Protein AF-A0A0Q9PXC6-F1 (afdb_monomer_lite)

Secondary structure (DSSP, 8-state):
-EEEEEEETTEEEEEEE-GGGGGGHHHHHHHHHHHTTSHHHHHHHHTEEEEEE-SSEEEEEETTS-EEEEE--

Sequence (73 aa):
MLHTKVIIEEKEVLIFFESIYQEYSFRAVEAITKHLSNAQIREVFDNLGLVHATNSEVTLFSLNGEMETIPMY

Radius of gyration: 10.96 Å; chains: 1; bounding box: 29×21×24 Å

pLDDT: mean 94.83, std 3.07, range [77.75, 98.12]

Structure (mmCIF, N/CA/C/O backbone):
data_AF-A0A0Q9PXC6-F1
#
_entry.id   AF-A0A0Q9PXC6-F1
#
loop_
_atom_site.group_PDB
_atom_site.id
_atom_site.type_symbol
_atom_site.label_atom_id
_atom_site.label_alt_id
_atom_site.label_comp_id
_atom_site.label_asym_id
_atom_site.label_entity_id
_atom_site.label_seq_id
_atom_site.pdbx_PDB_ins_code
_atom_site.Cartn_x
_atom_site.Cartn_y
_atom_site.Cartn_z
_atom_site.occupancy
_atom_site.B_iso_or_equiv
_atom_site.auth_seq_id
_atom_site.auth_comp_id
_atom_site.auth_asym_id
_atom_site.auth_atom_id
_atom_site.pdbx_PDB_model_num
ATOM 1 N N . MET A 1 1 ? 13.569 -8.650 -3.887 1.00 85.69 1 MET A N 1
ATOM 2 C CA . MET A 1 1 ? 12.672 -7.855 -3.025 1.00 85.69 1 MET A CA 1
ATOM 3 C C . MET A 1 1 ? 13.429 -7.058 -1.962 1.00 85.69 1 MET A C 1
ATOM 5 O O . MET A 1 1 ? 14.134 -7.626 -1.132 1.00 85.69 1 MET A O 1
ATOM 9 N N . LEU A 1 2 ? 13.302 -5.734 -2.034 1.00 94.69 2 LEU A N 1
ATOM 10 C CA . LEU A 1 2 ? 13.774 -4.735 -1.075 1.00 94.69 2 LEU A CA 1
ATOM 11 C C . LEU A 1 2 ? 12.562 -4.058 -0.422 1.00 94.69 2 LEU A C 1
ATOM 13 O O . LEU A 1 2 ? 11.428 -4.251 -0.865 1.00 94.69 2 LEU A O 1
ATOM 17 N N . HIS A 1 3 ? 12.801 -3.254 0.611 1.00 95.25 3 HIS A N 1
ATOM 18 C CA . HIS A 1 3 ? 11.787 -2.351 1.138 1.00 95.25 3 HIS A CA 1
ATOM 19 C C . HIS A 1 3 ? 12.383 -0.991 1.486 1.00 95.25 3 HIS A C 1
ATOM 21 O O . HIS A 1 3 ? 13.579 -0.871 1.755 1.00 95.25 3 HIS A O 1
ATOM 27 N N . THR A 1 4 ? 11.524 0.022 1.520 1.00 95.06 4 THR A N 1
ATOM 28 C CA . THR A 1 4 ? 11.818 1.305 2.155 1.00 95.06 4 THR A CA 1
ATOM 29 C C . THR A 1 4 ? 10.750 1.630 3.185 1.00 95.06 4 THR A C 1
ATOM 31 O O . THR A 1 4 ? 9.606 1.182 3.082 1.00 95.06 4 THR A O 1
ATOM 34 N N . LYS A 1 5 ? 11.142 2.411 4.185 1.00 95.31 5 LYS A N 1
ATOM 35 C CA . LYS A 1 5 ? 10.265 2.897 5.242 1.00 95.31 5 LYS A CA 1
ATOM 36 C C . LYS A 1 5 ? 9.933 4.358 4.972 1.00 95.31 5 LYS A C 1
ATOM 38 O O . LYS A 1 5 ? 10.835 5.165 4.761 1.00 95.31 5 LYS A O 1
ATOM 43 N N . VAL A 1 6 ? 8.649 4.686 5.002 1.00 94.44 6 VAL A N 1
ATOM 44 C CA . VAL A 1 6 ? 8.131 6.041 4.775 1.0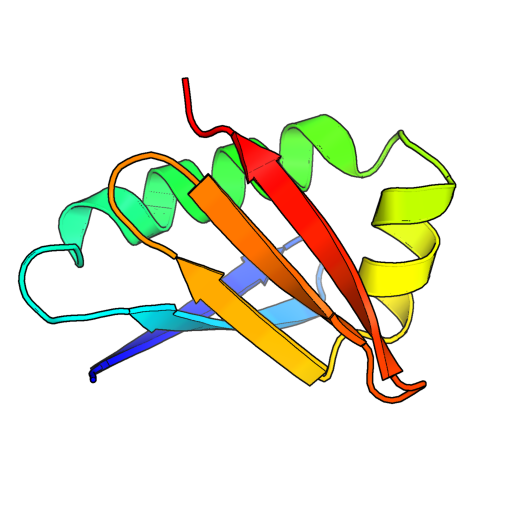0 94.44 6 VAL A CA 1
ATOM 45 C C . VAL A 1 6 ? 7.052 6.371 5.796 1.00 94.44 6 VAL A C 1
ATOM 47 O O . VAL A 1 6 ? 6.497 5.478 6.432 1.00 94.44 6 VAL A O 1
ATOM 50 N N . ILE A 1 7 ? 6.758 7.659 5.951 1.00 93.81 7 ILE A N 1
ATOM 51 C CA . ILE A 1 7 ? 5.640 8.140 6.764 1.00 93.81 7 ILE A CA 1
ATOM 52 C C . ILE A 1 7 ? 4.568 8.674 5.811 1.00 93.81 7 ILE A C 1
ATOM 54 O O . ILE A 1 7 ? 4.865 9.542 4.990 1.00 93.81 7 ILE A O 1
ATOM 58 N N . ILE A 1 8 ? 3.342 8.161 5.920 1.00 93.94 8 ILE A N 1
ATOM 59 C CA . ILE A 1 8 ? 2.160 8.620 5.173 1.00 93.94 8 ILE A CA 1
ATOM 60 C C . ILE A 1 8 ? 1.064 8.917 6.197 1.00 93.94 8 ILE A C 1
ATOM 62 O O . ILE A 1 8 ? 0.704 8.023 6.954 1.00 93.94 8 ILE A O 1
ATOM 66 N N . GLU A 1 9 ? 0.565 10.158 6.250 1.00 90.69 9 GLU A N 1
ATOM 67 C CA . GLU A 1 9 ? -0.409 10.615 7.266 1.00 90.69 9 GLU A CA 1
ATOM 68 C C . GLU A 1 9 ? -0.054 10.156 8.694 1.00 90.69 9 GLU A C 1
ATOM 70 O O . GLU A 1 9 ? -0.864 9.559 9.393 1.00 90.69 9 GLU A O 1
ATOM 75 N N . GLU A 1 10 ? 1.198 10.385 9.109 1.00 90.31 10 GLU A N 1
ATOM 76 C CA . GLU A 1 10 ? 1.726 10.009 10.438 1.00 90.31 10 GLU A CA 1
ATOM 77 C C . GLU A 1 10 ? 1.857 8.492 10.693 1.00 90.31 10 GLU A C 1
ATOM 79 O O . GLU A 1 10 ? 2.427 8.084 11.706 1.00 90.31 10 GLU A O 1
ATOM 84 N N . LYS A 1 11 ? 1.427 7.641 9.753 1.00 92.38 11 LYS A N 1
ATOM 85 C CA . LYS A 1 11 ? 1.597 6.185 9.805 1.00 92.38 11 LYS A CA 1
ATOM 86 C C . LYS A 1 11 ? 2.933 5.773 9.194 1.00 92.38 11 LYS A C 1
ATOM 88 O O . LYS A 1 11 ? 3.275 6.173 8.082 1.00 92.38 11 LYS A O 1
ATOM 93 N N . GLU A 1 12 ? 3.682 4.931 9.905 1.00 94.81 12 GLU A N 1
ATOM 94 C CA . GLU A 1 12 ? 4.867 4.269 9.354 1.00 94.81 12 GLU A CA 1
ATOM 95 C C . GLU A 1 12 ? 4.435 3.158 8.382 1.00 94.81 12 GLU A C 1
ATOM 97 O O . GLU A 1 12 ? 3.682 2.255 8.746 1.00 94.81 12 GLU A O 1
ATOM 102 N N . VAL A 1 13 ? 4.915 3.230 7.141 1.00 95.44 13 VAL A N 1
ATOM 103 C CA . VAL A 1 13 ? 4.555 2.319 6.051 1.00 95.44 13 VAL A CA 1
ATOM 104 C C . VAL A 1 13 ? 5.817 1.691 5.468 1.00 95.44 13 VAL A C 1
ATOM 106 O O . VAL A 1 13 ? 6.783 2.385 5.139 1.00 95.44 13 VAL A O 1
ATOM 109 N N . LEU A 1 14 ? 5.797 0.366 5.315 1.00 94.94 14 LEU A N 1
ATOM 110 C CA . LEU A 1 14 ? 6.827 -0.386 4.603 1.00 94.94 14 LEU A CA 1
ATOM 111 C C . LEU A 1 14 ? 6.363 -0.646 3.170 1.00 94.94 14 LEU A C 1
ATOM 113 O O . LEU A 1 14 ? 5.382 -1.357 2.952 1.00 94.94 14 LEU A O 1
ATOM 117 N N . ILE A 1 15 ? 7.084 -0.079 2.204 1.00 96.25 15 ILE A N 1
ATOM 118 C CA . ILE A 1 15 ? 6.834 -0.295 0.777 1.00 96.25 15 ILE A CA 1
ATOM 119 C C . ILE A 1 15 ? 7.845 -1.312 0.269 1.00 96.25 15 ILE A C 1
ATOM 121 O O . ILE A 1 15 ? 9.048 -1.052 0.300 1.00 96.25 15 ILE A O 1
ATOM 125 N N . PHE A 1 16 ? 7.349 -2.449 -0.206 1.00 96.62 16 PHE A N 1
ATOM 126 C CA . PHE A 1 16 ? 8.127 -3.530 -0.796 1.00 96.62 16 PHE A CA 1
ATOM 127 C C . PHE A 1 16 ? 8.164 -3.394 -2.318 1.00 96.62 16 PHE A C 1
ATOM 129 O O . PHE A 1 16 ? 7.167 -3.034 -2.941 1.00 96.62 16 PHE A O 1
ATOM 136 N N . PHE A 1 17 ? 9.310 -3.690 -2.921 1.00 95.94 17 PHE A N 1
ATOM 137 C CA . PHE A 1 17 ? 9.507 -3.597 -4.368 1.00 95.94 17 PHE A CA 1
ATOM 138 C C . PHE A 1 17 ? 10.714 -4.423 -4.824 1.00 95.94 17 PHE A C 1
ATOM 140 O O . PHE A 1 17 ? 11.587 -4.789 -4.030 1.00 95.94 17 PHE A O 1
ATOM 147 N N . GLU A 1 18 ? 10.805 -4.710 -6.122 1.00 95.31 18 GLU A N 1
ATOM 148 C CA . GLU A 1 18 ? 12.050 -5.207 -6.715 1.00 95.31 18 GLU A CA 1
ATOM 149 C C . GLU A 1 18 ? 13.082 -4.087 -6.870 1.00 95.31 18 GLU A C 1
ATOM 151 O O . GLU A 1 18 ? 12.723 -2.924 -7.020 1.00 95.31 18 GLU A O 1
ATOM 156 N N . SER A 1 19 ? 14.378 -4.421 -6.842 1.00 93.00 19 SER A N 1
ATOM 157 C CA . SER A 1 19 ? 15.461 -3.419 -6.852 1.00 93.00 19 SER A CA 1
ATOM 158 C C . SER A 1 19 ? 15.389 -2.454 -8.037 1.00 93.00 19 SER A C 1
ATOM 160 O O . SER A 1 19 ? 15.696 -1.274 -7.887 1.00 93.00 19 SER A O 1
ATOM 162 N N . ILE A 1 20 ? 14.907 -2.935 -9.185 1.00 94.25 20 ILE A N 1
ATOM 163 C CA . ILE A 1 20 ? 14.673 -2.137 -10.395 1.00 94.25 20 ILE A CA 1
ATOM 164 C C . ILE A 1 20 ? 13.632 -1.021 -10.204 1.00 94.25 20 ILE A C 1
ATOM 166 O O . ILE A 1 20 ? 13.612 -0.079 -10.987 1.00 94.25 20 ILE A O 1
ATOM 170 N N . TYR A 1 21 ? 12.789 -1.103 -9.171 1.00 94.06 21 TYR A N 1
ATOM 171 C CA . TYR A 1 21 ? 11.716 -0.148 -8.897 1.00 94.06 21 TYR A CA 1
ATOM 172 C C . TYR A 1 21 ? 12.004 0.789 -7.718 1.00 94.06 21 TYR A C 1
ATOM 174 O O . TYR A 1 21 ? 11.123 1.535 -7.297 1.00 94.06 21 TYR A O 1
ATOM 182 N N . GLN A 1 22 ? 13.226 0.800 -7.181 1.00 89.50 22 GLN A N 1
ATOM 183 C CA . GLN A 1 22 ? 13.569 1.618 -6.013 1.00 89.50 22 GLN A CA 1
ATOM 184 C C . GLN A 1 22 ? 13.237 3.112 -6.197 1.00 89.50 22 GLN A C 1
ATOM 186 O O . GLN A 1 22 ? 12.733 3.754 -5.272 1.00 89.50 22 GLN A O 1
ATOM 191 N N . GLU A 1 23 ? 13.462 3.657 -7.394 1.00 90.25 23 GLU A N 1
ATOM 192 C CA . GLU A 1 23 ? 13.160 5.057 -7.732 1.00 90.25 23 GLU A CA 1
ATOM 193 C C . GLU A 1 23 ? 11.652 5.381 -7.757 1.00 90.25 23 GLU A C 1
ATOM 195 O O . GLU A 1 23 ? 11.265 6.542 -7.631 1.00 90.25 23 GLU A O 1
ATOM 200 N N . TYR A 1 24 ? 10.786 4.367 -7.856 1.00 91.25 24 TYR A N 1
ATOM 201 C CA . TYR A 1 24 ? 9.327 4.522 -7.907 1.00 91.25 24 TYR A CA 1
ATOM 202 C C . TYR A 1 24 ? 8.682 4.538 -6.519 1.00 91.25 24 TYR A C 1
ATOM 204 O O . TYR A 1 24 ? 7.505 4.870 -6.398 1.00 91.25 24 TYR A O 1
ATOM 212 N N . SER A 1 25 ? 9.444 4.257 -5.457 1.00 89.12 25 SER A N 1
ATOM 213 C CA . SER A 1 25 ? 8.942 4.304 -4.077 1.00 89.12 25 SER A CA 1
ATOM 214 C C . SER A 1 25 ? 8.328 5.662 -3.708 1.00 89.12 25 SER A C 1
ATOM 216 O O . SER A 1 25 ? 7.303 5.710 -3.034 1.00 89.12 25 SER A O 1
ATOM 218 N N . PHE A 1 26 ? 8.886 6.765 -4.214 1.00 91.88 26 PHE A N 1
ATOM 219 C CA . PHE A 1 26 ? 8.311 8.100 -4.032 1.00 91.88 26 PHE A CA 1
ATOM 220 C C . PHE A 1 26 ? 6.971 8.270 -4.767 1.00 91.88 26 PHE A C 1
ATOM 222 O O . PHE A 1 26 ? 6.020 8.804 -4.200 1.00 91.88 26 PHE A O 1
ATOM 229 N N . ARG A 1 27 ? 6.853 7.752 -5.998 1.00 94.69 27 ARG A N 1
ATOM 230 C CA . ARG A 1 27 ? 5.592 7.792 -6.761 1.00 94.69 27 ARG A CA 1
ATOM 231 C C . ARG A 1 27 ? 4.498 6.970 -6.090 1.00 94.69 27 ARG A C 1
ATOM 233 O O . ARG A 1 27 ? 3.346 7.390 -6.089 1.00 94.69 27 ARG A O 1
ATOM 240 N N . ALA A 1 28 ? 4.859 5.848 -5.470 1.00 95.06 28 ALA A N 1
ATOM 241 C CA . ALA A 1 28 ? 3.933 5.045 -4.680 1.00 95.06 28 ALA A CA 1
ATOM 242 C C . ALA A 1 28 ? 3.366 5.846 -3.497 1.00 95.06 28 ALA A C 1
ATOM 244 O O . ALA A 1 28 ? 2.157 5.843 -3.281 1.00 95.06 28 ALA A O 1
ATOM 245 N N . VAL A 1 29 ? 4.211 6.597 -2.779 1.00 95.25 29 VAL A N 1
ATOM 246 C CA . VAL A 1 29 ? 3.763 7.489 -1.694 1.00 95.25 29 VAL A CA 1
ATOM 247 C C . VAL A 1 29 ? 2.805 8.561 -2.209 1.00 95.25 29 VAL A C 1
ATOM 249 O O . VAL A 1 29 ? 1.742 8.764 -1.618 1.00 95.25 29 VAL A O 1
ATOM 252 N N . GLU A 1 30 ? 3.145 9.229 -3.315 1.00 95.62 30 GLU A N 1
ATOM 253 C CA . GLU A 1 30 ? 2.268 10.241 -3.910 1.00 95.62 30 GLU A CA 1
ATOM 254 C C . GLU A 1 30 ? 0.925 9.651 -4.347 1.00 95.62 30 GLU A C 1
ATOM 256 O O . GLU A 1 30 ? -0.121 10.251 -4.098 1.00 95.62 30 GLU A O 1
ATOM 261 N N . ALA A 1 31 ? 0.945 8.481 -4.989 1.00 96.31 31 ALA A N 1
ATOM 262 C CA . ALA A 1 31 ? -0.251 7.806 -5.474 1.00 96.31 31 ALA A CA 1
ATOM 263 C C . ALA A 1 31 ? -1.181 7.420 -4.319 1.00 96.31 31 ALA A C 1
ATOM 265 O O . ALA A 1 31 ? -2.369 7.737 -4.383 1.00 96.31 31 ALA A O 1
ATOM 266 N N . ILE A 1 32 ? -0.643 6.827 -3.245 1.00 96.12 32 ILE A N 1
ATOM 267 C CA . ILE A 1 32 ? -1.406 6.516 -2.027 1.00 96.12 32 ILE A CA 1
ATOM 268 C C . ILE A 1 32 ? -2.015 7.798 -1.463 1.00 96.12 32 ILE A C 1
ATOM 270 O O . ILE A 1 32 ? -3.232 7.895 -1.350 1.00 96.12 32 ILE A O 1
ATOM 274 N N . THR A 1 33 ? -1.185 8.808 -1.188 1.00 95.75 33 THR A N 1
ATOM 275 C CA . THR A 1 33 ? -1.613 10.062 -0.546 1.00 95.75 33 THR A CA 1
ATOM 276 C C . THR A 1 33 ? -2.727 10.759 -1.333 1.00 95.75 33 THR A C 1
ATOM 278 O O . THR A 1 33 ? -3.706 11.214 -0.746 1.00 95.75 33 THR A O 1
ATOM 281 N N . LYS A 1 34 ? -2.636 10.795 -2.671 1.00 96.06 34 LYS A N 1
ATOM 282 C CA . LYS A 1 34 ? -3.674 11.383 -3.540 1.00 96.06 34 LYS A CA 1
ATOM 283 C C . LYS A 1 34 ? -5.022 10.658 -3.441 1.00 96.06 34 LYS A C 1
ATOM 285 O O . LYS A 1 34 ? -6.059 11.290 -3.635 1.00 96.06 34 LYS A O 1
ATOM 290 N N . HIS A 1 35 ? -5.017 9.361 -3.143 1.00 96.50 35 HIS A N 1
ATOM 291 C CA . HIS A 1 35 ? -6.212 8.519 -3.144 1.00 96.50 35 HIS A CA 1
ATOM 292 C C . HIS A 1 35 ? -6.765 8.210 -1.745 1.00 96.50 35 HIS A C 1
ATOM 294 O O . HIS A 1 35 ? -7.821 7.592 -1.655 1.00 96.50 35 HIS A O 1
ATOM 300 N N . LEU A 1 36 ? -6.145 8.694 -0.660 1.00 95.44 36 LEU A N 1
ATOM 301 C CA . LEU A 1 36 ? -6.661 8.512 0.709 1.00 95.44 36 LEU A CA 1
ATOM 302 C C . LEU A 1 36 ? -8.009 9.206 0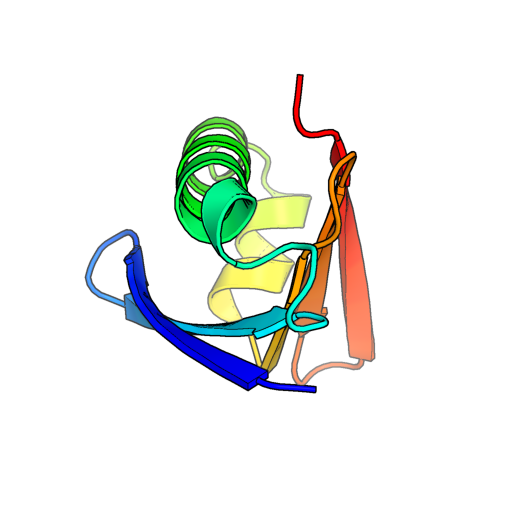.974 1.00 95.44 36 LEU A C 1
ATOM 304 O O . LEU A 1 36 ? -8.647 8.935 1.988 1.00 95.44 36 LEU A O 1
ATOM 308 N N . SER A 1 37 ? -8.465 10.078 0.070 1.00 95.00 37 SER A N 1
ATOM 309 C CA . SER A 1 37 ? -9.820 10.645 0.104 1.00 95.00 37 SER A CA 1
ATOM 310 C C . SER A 1 37 ? -10.903 9.661 -0.362 1.00 95.00 37 SER A C 1
ATOM 312 O O . 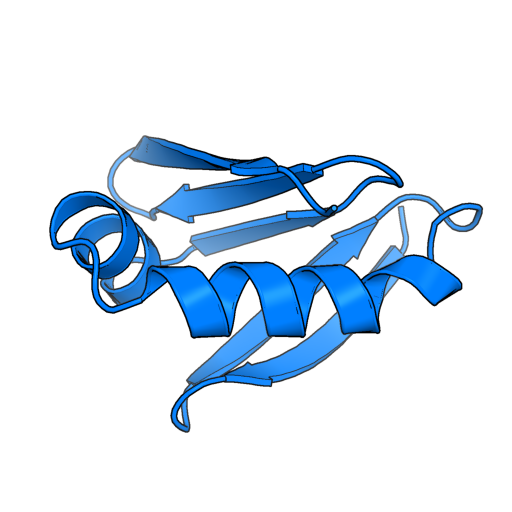SER A 1 37 ? -12.083 9.870 -0.082 1.00 95.00 37 SER A O 1
ATOM 314 N N . ASN A 1 38 ? -10.526 8.584 -1.060 1.00 97.19 38 ASN A N 1
ATOM 315 C CA . ASN A 1 38 ? -11.437 7.506 -1.423 1.00 97.19 38 ASN A CA 1
ATOM 316 C C . ASN A 1 38 ? -11.674 6.612 -0.197 1.00 97.19 38 ASN A C 1
ATOM 318 O O . ASN A 1 38 ? -10.728 6.058 0.357 1.00 97.19 38 ASN A O 1
ATOM 322 N N . ALA A 1 39 ? -12.940 6.452 0.199 1.00 96.31 39 ALA A N 1
ATOM 323 C CA . ALA A 1 39 ? -13.324 5.708 1.397 1.00 96.31 39 ALA A CA 1
ATOM 324 C C . ALA A 1 39 ? -12.846 4.244 1.394 1.00 96.31 39 ALA A C 1
ATOM 326 O O . ALA A 1 39 ? -12.395 3.757 2.423 1.00 96.31 39 ALA A O 1
ATOM 327 N N . GLN A 1 40 ? -12.884 3.573 0.241 1.00 95.56 40 GLN A N 1
ATOM 328 C CA . GLN A 1 40 ? -12.457 2.178 0.105 1.00 95.56 40 GLN A CA 1
ATOM 329 C C . GLN A 1 40 ? -10.937 2.045 0.259 1.00 95.56 40 GLN A C 1
ATOM 331 O O . GLN A 1 40 ? -10.439 1.214 1.013 1.00 95.56 40 GLN A O 1
ATOM 336 N N . ILE A 1 41 ? -10.180 2.931 -0.390 1.00 96.62 41 ILE A N 1
ATOM 337 C CA . ILE A 1 41 ? -8.716 2.968 -0.261 1.00 96.62 41 ILE A CA 1
ATOM 338 C C . ILE A 1 41 ? -8.315 3.348 1.166 1.00 96.62 41 ILE A C 1
ATOM 340 O O . ILE A 1 41 ? -7.361 2.790 1.708 1.00 96.62 41 ILE A O 1
ATOM 344 N N . ARG A 1 42 ? -9.058 4.269 1.791 1.00 96.88 42 ARG A N 1
ATOM 345 C CA . ARG A 1 42 ? -8.854 4.666 3.183 1.00 96.88 42 ARG A CA 1
ATOM 346 C C . ARG A 1 42 ? -9.047 3.494 4.136 1.00 96.88 42 ARG A C 1
ATOM 348 O O . ARG A 1 42 ? -8.194 3.285 4.987 1.00 96.88 42 ARG A O 1
ATOM 355 N N . GLU A 1 43 ? -10.103 2.708 3.964 1.00 96.69 43 GLU A N 1
ATOM 356 C CA . GLU A 1 43 ? -10.381 1.530 4.791 1.00 96.69 43 GLU A CA 1
ATOM 357 C C . GLU A 1 43 ? -9.255 0.485 4.715 1.00 96.69 43 GLU A C 1
ATOM 359 O O . GLU A 1 43 ? -8.761 0.016 5.750 1.00 96.69 43 GLU A O 1
ATOM 364 N N . VAL A 1 44 ? -8.770 0.195 3.501 1.00 97.56 44 VAL A N 1
ATOM 365 C CA . VAL A 1 44 ? -7.622 -0.703 3.294 1.00 97.56 44 VAL A CA 1
ATOM 366 C C . VAL A 1 44 ? -6.339 -0.117 3.889 1.00 97.56 44 VAL A C 1
ATOM 368 O O . VAL A 1 44 ? -5.552 -0.845 4.499 1.00 97.56 44 VAL A O 1
ATOM 371 N N . PHE A 1 45 ? -6.123 1.195 3.764 1.00 96.81 45 PHE A N 1
ATOM 372 C CA . PHE A 1 45 ? -4.960 1.881 4.329 1.00 96.81 45 PHE A CA 1
ATOM 373 C C . PHE A 1 45 ? -4.983 1.940 5.864 1.00 96.81 45 PHE A C 1
ATOM 375 O O . PHE A 1 45 ? -3.947 1.758 6.510 1.00 96.81 45 PHE A O 1
ATOM 382 N N . ASP A 1 46 ? -6.140 2.144 6.484 1.00 95.56 46 ASP A N 1
ATOM 383 C CA . ASP A 1 46 ? -6.272 2.176 7.940 1.00 95.56 46 ASP A CA 1
ATOM 384 C C . ASP A 1 46 ? -5.925 0.796 8.530 1.00 95.56 46 ASP A C 1
ATOM 386 O O . ASP A 1 46 ? -5.147 0.711 9.486 1.00 95.56 46 ASP A O 1
ATOM 390 N N . ASN A 1 47 ? -6.337 -0.286 7.857 1.00 95.81 47 ASN A N 1
ATOM 391 C CA . ASN A 1 47 ? -6.009 -1.675 8.205 1.00 95.81 47 ASN A CA 1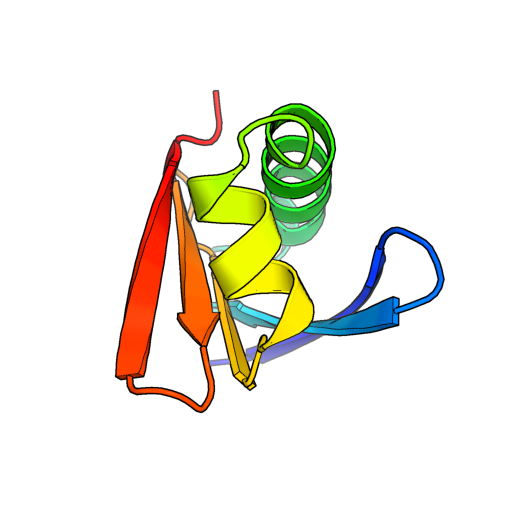
ATOM 392 C C . ASN A 1 47 ? -4.763 -2.229 7.489 1.00 95.81 47 ASN A C 1
ATOM 394 O O . ASN A 1 47 ? -4.621 -3.443 7.349 1.00 95.81 47 ASN A O 1
ATOM 398 N N . LEU A 1 48 ? -3.860 -1.366 7.016 1.00 95.88 48 LEU A N 1
ATOM 399 C CA . LEU A 1 48 ? -2.723 -1.768 6.184 1.00 95.88 48 LEU A CA 1
ATOM 400 C C . LEU A 1 48 ? -1.805 -2.804 6.849 1.00 95.88 48 LEU A C 1
ATOM 402 O O . LEU A 1 48 ? -1.319 -2.592 7.960 1.00 95.88 48 LEU A O 1
ATOM 406 N N . GLY A 1 49 ? -1.508 -3.872 6.112 1.00 93.31 49 GLY A N 1
ATOM 407 C CA . GLY A 1 49 ? -0.495 -4.872 6.440 1.00 93.31 49 GLY A CA 1
ATOM 408 C C . GLY A 1 49 ? 0.746 -4.784 5.550 1.00 93.31 49 GLY A C 1
ATOM 409 O O . GLY A 1 49 ? 1.865 -4.811 6.059 1.00 93.31 49 GLY A O 1
ATOM 410 N N . LEU A 1 50 ? 0.573 -4.662 4.229 1.00 94.12 50 LEU A N 1
ATOM 411 C CA . LEU A 1 50 ? 1.682 -4.650 3.269 1.00 94.12 50 LEU A CA 1
ATOM 412 C C . LEU A 1 50 ? 1.411 -3.692 2.109 1.00 94.12 50 LEU A C 1
ATOM 414 O O . LEU A 1 50 ? 0.283 -3.572 1.642 1.00 94.12 50 LEU A O 1
ATOM 418 N N . VAL A 1 51 ? 2.463 -3.038 1.617 1.00 97.12 51 VAL A N 1
ATOM 419 C CA . VAL A 1 51 ? 2.425 -2.258 0.376 1.00 97.12 51 VAL A CA 1
ATOM 420 C C . VAL A 1 51 ? 3.419 -2.842 -0.607 1.00 97.12 51 VAL A C 1
ATOM 422 O O . VAL 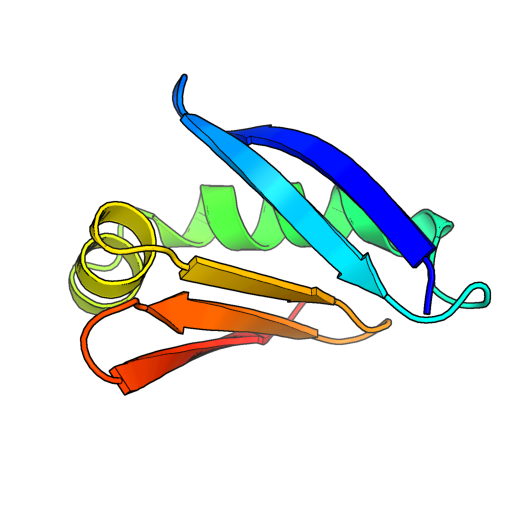A 1 51 ? 4.584 -3.026 -0.264 1.00 97.12 51 VAL A O 1
ATOM 425 N N . HIS A 1 52 ? 2.981 -3.088 -1.836 1.00 97.19 52 HIS A N 1
ATOM 426 C CA . HIS A 1 52 ? 3.856 -3.487 -2.932 1.00 97.19 52 HIS A CA 1
ATOM 427 C C . HIS A 1 52 ? 3.818 -2.443 -4.045 1.00 97.19 52 HIS A C 1
ATOM 429 O O . HIS A 1 52 ? 2.738 -2.044 -4.470 1.00 97.19 52 HIS A O 1
ATOM 435 N N . ALA A 1 53 ? 4.981 -2.010 -4.525 1.00 96.75 53 ALA A N 1
ATOM 436 C CA . ALA A 1 53 ? 5.093 -1.026 -5.595 1.00 96.75 53 ALA A CA 1
ATOM 437 C C . ALA A 1 53 ? 5.880 -1.579 -6.788 1.00 96.75 53 ALA A C 1
ATOM 439 O O . ALA A 1 53 ? 6.912 -2.235 -6.632 1.00 96.75 53 ALA A O 1
ATOM 440 N N . THR A 1 54 ? 5.398 -1.269 -7.988 1.00 95.69 54 THR A N 1
ATOM 441 C CA . THR A 1 54 ? 6.089 -1.523 -9.259 1.00 95.69 54 THR A CA 1
ATOM 442 C C . THR A 1 54 ? 6.484 -0.191 -9.903 1.00 95.69 54 THR A C 1
ATOM 444 O O . THR A 1 54 ? 6.642 0.808 -9.208 1.00 95.69 54 THR A O 1
ATOM 447 N N . ASN A 1 55 ? 6.663 -0.143 -11.224 1.00 94.75 55 ASN A N 1
ATOM 448 C CA . ASN A 1 55 ? 6.814 1.108 -11.965 1.00 94.75 55 ASN A CA 1
ATOM 449 C C . ASN A 1 55 ? 5.478 1.759 -12.362 1.00 94.75 55 ASN A C 1
ATOM 451 O O . ASN A 1 55 ? 5.479 2.938 -12.708 1.00 94.75 55 ASN A O 1
ATOM 455 N N . SER A 1 56 ? 4.365 1.018 -12.345 1.00 95.94 56 SER A N 1
ATOM 456 C CA . SER A 1 56 ? 3.068 1.483 -12.865 1.00 95.94 56 SER A CA 1
ATOM 457 C C . SER A 1 56 ? 1.939 1.488 -11.843 1.00 95.94 56 SER A C 1
ATOM 459 O O . SER A 1 56 ? 0.928 2.143 -12.070 1.00 95.94 56 SER A O 1
ATOM 461 N N . GLU A 1 57 ? 2.081 0.773 -10.731 1.00 97.31 57 GLU A N 1
ATOM 462 C CA . GLU A 1 57 ? 1.034 0.660 -9.718 1.00 97.31 57 GLU A CA 1
ATOM 463 C C . GLU A 1 57 ? 1.597 0.429 -8.315 1.00 97.31 57 GLU A C 1
ATOM 465 O O . GLU A 1 57 ? 2.695 -0.107 -8.133 1.00 97.31 57 GLU A O 1
ATOM 470 N N . VAL A 1 58 ? 0.798 0.804 -7.320 1.00 97.44 58 VAL A N 1
ATOM 471 C CA . VAL A 1 58 ? 1.000 0.464 -5.916 1.00 97.44 58 VAL A CA 1
ATOM 472 C C . VAL A 1 58 ? -0.214 -0.302 -5.411 1.00 97.44 58 VAL A C 1
ATOM 474 O O . VAL A 1 58 ? -1.347 0.137 -5.576 1.00 97.44 58 VAL A O 1
ATOM 477 N N . THR A 1 59 ? 0.021 -1.463 -4.809 1.00 98.12 59 THR A N 1
ATOM 478 C CA . THR A 1 59 ? -1.025 -2.293 -4.210 1.00 98.12 59 THR A CA 1
ATOM 479 C C . THR A 1 59 ? -0.921 -2.252 -2.693 1.00 98.12 59 THR A C 1
ATOM 481 O O . THR A 1 59 ? 0.146 -2.499 -2.126 1.00 98.12 59 THR A O 1
ATOM 484 N N . LEU A 1 60 ? -2.037 -1.932 -2.050 1.00 98.00 60 LEU A N 1
ATOM 485 C CA . LEU A 1 60 ? -2.245 -1.960 -0.612 1.00 98.00 60 LEU A CA 1
ATOM 486 C C . LEU A 1 60 ? -2.894 -3.291 -0.241 1.00 98.00 60 LEU A C 1
ATOM 488 O O . LEU A 1 60 ? -3.893 -3.674 -0.842 1.00 98.00 60 LEU A O 1
ATOM 492 N N . PHE A 1 61 ? -2.358 -3.970 0.764 1.00 97.19 61 PHE A N 1
ATOM 493 C CA . PHE A 1 61 ? -2.924 -5.189 1.330 1.00 97.19 61 PHE A CA 1
ATOM 494 C C . PHE A 1 61 ? -3.271 -4.926 2.788 1.00 97.19 61 PHE A C 1
ATOM 496 O O . PHE A 1 61 ? -2.388 -4.590 3.583 1.00 97.19 61 PHE A O 1
ATOM 503 N N . SER A 1 62 ? -4.541 -5.078 3.146 1.00 96.69 62 SER A N 1
ATOM 504 C CA . SER A 1 62 ? -4.997 -4.964 4.530 1.00 96.69 62 SER A CA 1
ATOM 505 C C . SER A 1 62 ? -4.757 -6.258 5.311 1.00 96.69 62 SER A C 1
ATOM 507 O O . SER A 1 62 ? -4.687 -7.355 4.754 1.00 96.69 62 SER A O 1
ATOM 509 N N . LEU A 1 63 ? -4.703 -6.142 6.634 1.00 94.81 63 LEU A N 1
ATOM 510 C CA . LEU A 1 63 ? -4.674 -7.273 7.562 1.00 94.81 63 LEU A CA 1
ATOM 511 C C . LEU A 1 63 ? -5.982 -8.081 7.555 1.00 94.81 63 LEU A C 1
ATOM 513 O O . LEU A 1 63 ? -5.988 -9.235 7.977 1.00 94.81 63 LEU A O 1
ATOM 517 N N . ASN A 1 64 ? -7.067 -7.493 7.046 1.00 94.50 64 ASN A N 1
ATOM 518 C CA . ASN A 1 64 ? -8.386 -8.119 6.969 1.00 94.50 64 ASN A CA 1
ATOM 519 C C . ASN A 1 64 ? -8.582 -8.928 5.672 1.00 94.50 64 ASN A C 1
ATOM 521 O O . ASN A 1 64 ? -9.613 -9.574 5.506 1.00 94.50 64 ASN A O 1
ATOM 525 N N . GLY A 1 65 ? -7.595 -8.927 4.767 1.00 93.75 65 GLY A N 1
ATOM 526 C CA . GLY A 1 65 ? -7.624 -9.675 3.505 1.00 93.75 65 GLY A CA 1
ATOM 527 C C . GLY A 1 65 ? -8.142 -8.887 2.299 1.00 93.75 65 GLY A C 1
ATOM 528 O O . GLY A 1 65 ? -8.165 -9.422 1.193 1.00 93.75 65 GLY A O 1
ATOM 529 N N . GLU A 1 66 ? -8.521 -7.625 2.484 1.00 96.62 66 GLU A N 1
ATOM 530 C CA . GLU A 1 66 ? -8.870 -6.701 1.399 1.00 96.62 66 GLU A CA 1
ATOM 531 C C . GLU A 1 66 ? -7.615 -6.131 0.735 1.00 96.62 66 GLU A C 1
ATOM 533 O O . GLU A 1 66 ? -6.577 -5.976 1.391 1.00 96.62 66 GLU A O 1
ATOM 538 N N . MET A 1 67 ? -7.717 -5.787 -0.549 1.00 97.06 67 MET A N 1
ATOM 539 C CA . MET A 1 67 ? -6.624 -5.194 -1.313 1.00 97.06 67 MET A CA 1
ATOM 540 C C . MET A 1 67 ? -7.123 -4.109 -2.263 1.00 97.06 67 MET A C 1
ATOM 542 O O . MET A 1 67 ? -8.211 -4.230 -2.817 1.00 97.06 67 MET A O 1
ATOM 546 N N . GLU A 1 68 ? -6.288 -3.099 -2.496 1.00 97.94 68 GLU A N 1
ATOM 547 C CA . GLU A 1 68 ? -6.551 -2.028 -3.460 1.00 97.94 68 GLU A CA 1
ATOM 548 C C . GLU A 1 68 ? -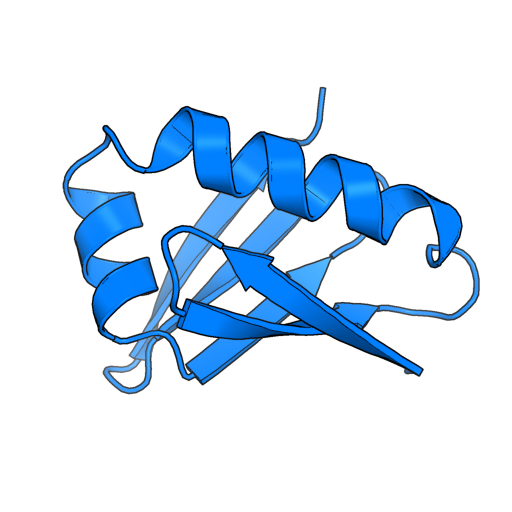5.315 -1.736 -4.299 1.00 97.94 68 GLU A C 1
ATOM 550 O O . GLU A 1 68 ? -4.213 -1.615 -3.763 1.00 97.94 68 GLU A O 1
ATOM 555 N N . THR A 1 69 ? -5.500 -1.572 -5.609 1.00 97.94 69 THR A N 1
ATOM 556 C CA . THR A 1 69 ? -4.418 -1.261 -6.551 1.00 97.94 69 THR A CA 1
ATOM 557 C C . THR A 1 69 ? -4.627 0.127 -7.137 1.00 97.94 69 THR A C 1
ATOM 559 O O . THR A 1 69 ? -5.636 0.412 -7.780 1.00 97.94 69 THR A O 1
ATOM 562 N N . ILE A 1 70 ? -3.642 0.996 -6.927 1.00 97.50 70 ILE A N 1
ATOM 563 C CA . ILE A 1 70 ? -3.654 2.391 -7.351 1.00 97.50 70 ILE A CA 1
ATOM 564 C C . ILE A 1 70 ? -2.639 2.560 -8.487 1.00 97.50 70 ILE A C 1
ATOM 566 O O . ILE A 1 70 ? -1.452 2.277 -8.291 1.00 97.50 70 ILE A O 1
ATOM 570 N N . PRO A 1 71 ? -3.051 3.046 -9.668 1.00 95.88 71 PRO A N 1
ATOM 571 C CA . PRO A 1 71 ? -2.118 3.334 -10.748 1.00 95.88 71 PRO A CA 1
ATOM 572 C C . PRO A 1 71 ? -1.232 4.547 -10.415 1.00 95.88 71 PRO A C 1
ATOM 574 O O . PRO A 1 71 ? -1.689 5.545 -9.854 1.00 95.88 71 PRO A O 1
ATOM 577 N N . MET A 1 72 ? 0.044 4.470 -10.790 1.00 92.00 72 MET A N 1
ATOM 578 C CA . MET A 1 72 ? 1.042 5.528 -10.621 1.00 92.00 72 MET A CA 1
ATOM 579 C C . MET A 1 72 ? 1.280 6.216 -11.970 1.00 92.00 72 MET A C 1
ATOM 581 O O . MET A 1 72 ? 2.115 5.770 -12.760 1.00 92.00 72 MET A O 1
ATOM 585 N N . TYR A 1 73 ? 0.514 7.275 -12.239 1.00 77.75 73 TYR A N 1
ATOM 586 C CA . TYR A 1 73 ? 0.688 8.149 -13.407 1.00 77.75 73 TYR A CA 1
ATOM 587 C C . TYR A 1 73 ? 1.632 9.314 -13.106 1.00 77.75 73 TYR A C 1
ATOM 589 O O . TYR A 1 73 ? 1.505 9.902 -12.005 1.00 77.75 73 TYR A O 1
#

Foldseek 3Di:
DDWDWDAAPNDIAIEDEDPVCPVCPVLQNVQLNVCCVPPLSVVLVVQFDHWYDDNFWIKTAGPVGDIDITTRD